Protein AF-K1SSI3-F1 (afdb_monomer_lite)

InterPro domains:
  IPR000169 Cysteine peptidase, cysteine active site [PS00139] (47-58)
  IPR038765 Papain-like cysteine peptidase superfamily [SSF54001] (28-68)

Sequence (75 aa):
MKRFTLLAAAGLFSMSLSAQEAKEEPKEEGFVFTTVKELPITSIKNQNRAGTCWCYSSMAFLESELLRMGISRRL

Organism: NCBI:txid408170

Secondary structure (DSSP, 8-state):
-HHHHHHHHHHHHTT--------------------S------------SSS-HHHHHHHHHHHHHHHHTTTT---

Structure (mmCIF, N/CA/C/O backbone):
data_AF-K1SSI3-F1
#
_entry.id   AF-K1SSI3-F1
#
loop_
_atom_site.group_PDB
_atom_site.id
_atom_site.type_symbol
_atom_site.label_atom_id
_atom_site.label_alt_id
_atom_site.label_comp_id
_atom_site.label_asym_id
_atom_site.label_entity_id
_atom_site.label_seq_id
_atom_site.pdbx_PDB_ins_code
_atom_site.Cartn_x
_atom_site.Cartn_y
_atom_site.Cartn_z
_atom_site.occupancy
_atom_site.B_iso_or_equiv
_atom_site.auth_seq_id
_atom_site.auth_comp_id
_atom_site.auth_asym_id
_atom_site.auth_atom_id
_atom_site.pdbx_PDB_model_num
ATOM 1 N N . MET A 1 1 ? -8.917 11.339 70.591 1.00 51.31 1 MET A N 1
ATOM 2 C CA . MET A 1 1 ? -8.393 10.221 69.768 1.00 51.31 1 MET A CA 1
ATOM 3 C C . MET A 1 1 ? -9.442 9.556 68.866 1.00 51.31 1 MET A C 1
ATOM 5 O O . MET A 1 1 ? -9.090 9.214 67.751 1.00 51.31 1 MET A O 1
ATOM 9 N N . LYS A 1 2 ? -10.732 9.472 69.248 1.00 52.50 2 LYS A N 1
ATOM 10 C CA . LYS A 1 2 ? -11.798 8.848 68.422 1.00 52.50 2 LYS A CA 1
ATOM 11 C C . LYS A 1 2 ? -12.106 9.532 67.069 1.00 52.50 2 LYS A C 1
ATOM 13 O O . LYS A 1 2 ? -12.621 8.898 66.159 1.00 52.50 2 LYS A O 1
ATOM 18 N N . ARG A 1 3 ? -11.804 10.831 66.924 1.00 55.97 3 ARG A N 1
ATOM 19 C CA . ARG A 1 3 ? -12.026 11.580 65.668 1.00 55.97 3 ARG A CA 1
ATOM 20 C C . ARG A 1 3 ? -10.963 11.282 64.603 1.00 55.97 3 ARG A C 1
ATOM 22 O O . ARG A 1 3 ? -11.297 11.173 63.433 1.00 55.97 3 ARG A O 1
ATOM 29 N N . PHE A 1 4 ? -9.714 11.068 65.020 1.00 62.31 4 PHE A N 1
ATOM 30 C CA . PHE A 1 4 ? -8.623 10.683 64.118 1.00 62.31 4 PHE A CA 1
ATOM 31 C C . PHE A 1 4 ? -8.743 9.224 63.661 1.00 62.31 4 PHE A C 1
ATOM 33 O O . PHE A 1 4 ? -8.452 8.923 62.510 1.00 62.31 4 PHE A O 1
ATOM 40 N N . THR A 1 5 ? -9.259 8.335 64.517 1.00 64.81 5 THR A N 1
ATOM 41 C CA . THR A 1 5 ? -9.534 6.940 64.135 1.00 64.81 5 THR A CA 1
ATOM 42 C C . THR A 1 5 ? -10.659 6.828 63.100 1.00 64.81 5 THR A C 1
ATOM 44 O O . THR A 1 5 ? -10.583 5.980 62.219 1.00 64.81 5 THR A O 1
ATOM 47 N N . LEU A 1 6 ? -11.672 7.703 63.155 1.00 65.06 6 LEU A N 1
ATOM 48 C CA . LEU A 1 6 ? -12.748 7.749 62.152 1.00 65.06 6 LEU A CA 1
ATOM 49 C C . LEU A 1 6 ? -12.263 8.276 60.791 1.00 65.06 6 LEU A C 1
ATOM 51 O O . LEU A 1 6 ? -12.647 7.739 59.757 1.00 65.06 6 LEU A O 1
ATOM 55 N N . LEU A 1 7 ? -11.378 9.277 60.786 1.00 67.12 7 LEU A N 1
ATOM 56 C CA . LEU A 1 7 ? -10.760 9.802 59.561 1.00 67.12 7 LEU A CA 1
ATOM 57 C C . LEU A 1 7 ? -9.824 8.781 58.891 1.00 67.12 7 LEU A C 1
ATOM 59 O O . LEU A 1 7 ? -9.832 8.659 57.670 1.0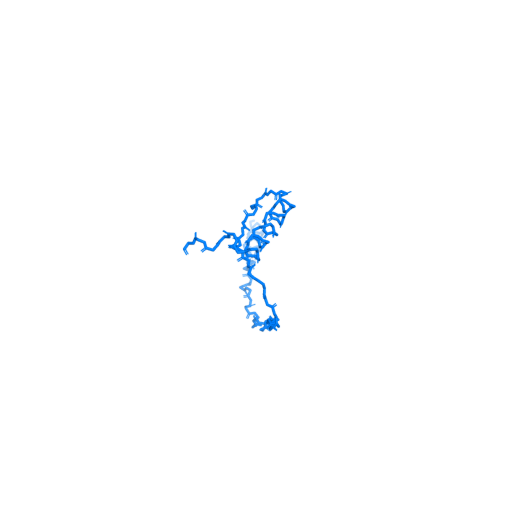0 67.12 7 LEU A O 1
ATOM 63 N N . ALA A 1 8 ? -9.074 8.002 59.676 1.00 67.88 8 ALA A N 1
ATOM 64 C CA . ALA A 1 8 ? -8.231 6.925 59.152 1.00 67.88 8 ALA A CA 1
ATOM 65 C C . ALA A 1 8 ? -9.057 5.771 58.547 1.00 67.88 8 ALA A C 1
ATOM 67 O O . ALA A 1 8 ? -8.699 5.246 57.496 1.00 67.88 8 ALA A O 1
ATOM 68 N N . ALA A 1 9 ? -10.190 5.415 59.164 1.00 65.38 9 ALA A N 1
ATOM 69 C CA . ALA A 1 9 ? -11.095 4.393 58.633 1.00 65.38 9 ALA A CA 1
ATOM 70 C C . ALA A 1 9 ? -11.772 4.828 57.318 1.00 65.38 9 ALA A C 1
ATOM 72 O O . ALA A 1 9 ? -11.914 4.017 56.407 1.00 65.38 9 ALA A O 1
ATOM 73 N N . ALA A 1 10 ? -12.128 6.110 57.185 1.00 66.69 10 ALA A N 1
ATOM 74 C CA . ALA A 1 10 ? -12.681 6.657 55.946 1.00 66.69 10 ALA A CA 1
ATOM 75 C C . ALA A 1 10 ? -11.652 6.681 54.798 1.00 66.69 10 ALA A C 1
ATOM 77 O O . ALA A 1 10 ? -12.009 6.413 53.656 1.00 66.69 10 ALA A O 1
ATOM 78 N N . GLY A 1 11 ? -10.371 6.937 55.095 1.00 64.00 11 GLY A N 1
ATOM 79 C CA . GLY A 1 11 ? -9.295 6.922 54.095 1.00 64.00 11 GLY A CA 1
ATOM 80 C C . GLY A 1 11 ? -8.975 5.531 53.532 1.00 64.00 11 GLY A C 1
ATOM 81 O O . GLY A 1 11 ? -8.583 5.418 52.373 1.00 64.00 11 GLY A O 1
ATOM 82 N N . LEU A 1 12 ? -9.186 4.471 54.320 1.00 61.56 12 LEU A N 1
ATOM 83 C CA . LEU A 1 12 ? -8.975 3.083 53.886 1.00 61.56 12 LEU A CA 1
ATOM 84 C C . LEU A 1 12 ? -10.104 2.555 52.986 1.00 61.56 12 LEU A C 1
ATOM 86 O O . LEU A 1 12 ? -9.866 1.659 52.182 1.00 61.56 12 LEU A O 1
ATOM 90 N N . PHE A 1 13 ? -11.309 3.130 53.066 1.00 59.19 13 PHE A N 1
ATOM 91 C CA . PHE A 1 13 ? -12.440 2.756 52.206 1.00 59.19 13 PHE A CA 1
ATOM 92 C C . PHE A 1 13 ? -12.342 3.355 50.788 1.00 59.19 13 PHE A C 1
ATOM 94 O O . PHE A 1 13 ? -12.976 2.871 49.854 1.00 59.19 13 PHE A O 1
ATOM 101 N N . SER A 1 14 ? -11.504 4.377 50.594 1.00 60.59 14 SER A N 1
ATOM 102 C CA . SER A 1 14 ? -11.324 5.066 49.308 1.00 60.59 14 SER A CA 1
ATOM 103 C C . SER A 1 14 ? -10.454 4.306 48.297 1.00 60.59 14 SER A C 1
ATOM 105 O O . SER A 1 14 ? -10.373 4.718 47.143 1.00 60.59 14 SER A O 1
ATOM 107 N N . MET A 1 15 ? -9.786 3.217 48.700 1.00 58.62 15 MET A N 1
ATOM 108 C CA . MET 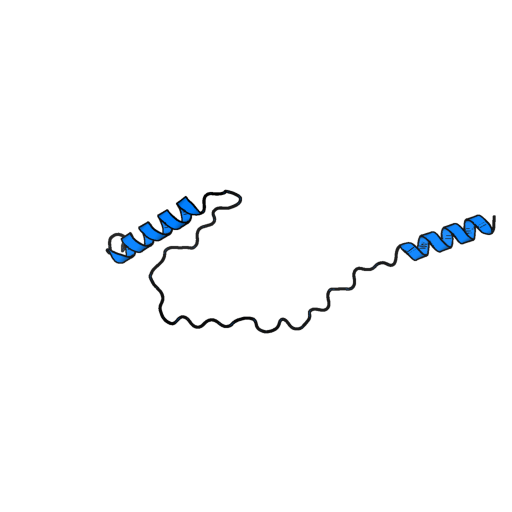A 1 15 ? -8.883 2.445 47.825 1.00 58.62 15 MET A CA 1
ATOM 109 C C . MET A 1 15 ? -9.573 1.291 47.081 1.00 58.62 15 MET A C 1
ATOM 111 O O . MET A 1 15 ? -8.920 0.530 46.374 1.00 58.62 15 MET A O 1
ATOM 115 N N . SER A 1 16 ? -10.895 1.165 47.186 1.00 60.88 16 SER A N 1
ATOM 116 C CA . SER A 1 16 ? -11.669 0.123 46.504 1.00 60.88 16 SER A CA 1
ATOM 117 C C . SER A 1 16 ? -12.293 0.625 45.200 1.00 60.88 16 SER A C 1
ATOM 119 O O . SER A 1 16 ? -13.488 0.468 44.977 1.00 60.88 16 SER A O 1
ATOM 121 N N . LEU A 1 17 ? -11.487 1.217 44.316 1.00 57.72 17 LEU A N 1
ATOM 122 C CA . LEU A 1 17 ? -11.847 1.363 42.904 1.00 57.72 17 LEU A CA 1
ATOM 123 C C . LEU A 1 17 ? -11.058 0.314 42.110 1.00 57.72 17 LEU A C 1
ATOM 125 O O . LEU A 1 17 ? -10.072 0.616 41.445 1.00 57.72 17 LEU A O 1
ATOM 129 N N . SER A 1 18 ? -11.455 -0.957 42.237 1.00 61.06 18 SER A N 1
ATOM 130 C CA . SER A 1 18 ? -11.036 -1.957 41.252 1.00 61.06 18 SER A CA 1
ATOM 131 C C . SER A 1 18 ? -11.652 -1.555 39.920 1.00 61.06 18 SER A C 1
ATOM 133 O O . SER A 1 18 ? -12.874 -1.441 39.815 1.00 61.06 18 SER A O 1
ATOM 135 N N . ALA A 1 19 ? -10.802 -1.306 38.924 1.00 53.66 19 ALA A N 1
ATOM 136 C CA . ALA A 1 19 ? -11.212 -1.271 37.533 1.00 53.66 19 ALA A CA 1
ATOM 137 C C . ALA A 1 19 ? -11.965 -2.576 37.268 1.00 53.66 19 ALA A C 1
ATOM 139 O O . ALA A 1 19 ? -11.378 -3.654 37.352 1.00 53.66 19 ALA A O 1
ATOM 140 N N . GLN A 1 20 ? -13.279 -2.480 37.071 1.00 52.44 20 GLN A N 1
ATOM 141 C CA . GLN A 1 20 ? -14.087 -3.617 36.659 1.00 52.44 20 GLN A CA 1
ATOM 142 C C . GLN A 1 20 ? -13.405 -4.199 35.426 1.00 52.44 20 GLN A C 1
ATOM 144 O O . GLN A 1 20 ? -13.159 -3.461 34.469 1.00 52.44 20 GLN A O 1
ATOM 149 N N . GLU A 1 21 ? -13.044 -5.484 35.489 1.00 56.31 21 GLU A N 1
ATOM 150 C CA . GLU A 1 21 ? -12.625 -6.237 34.313 1.00 56.31 21 GLU A CA 1
ATOM 151 C C . GLU A 1 21 ? -13.609 -5.882 33.207 1.00 56.31 21 GLU A C 1
ATOM 153 O O . GLU A 1 21 ? -14.826 -5.993 33.401 1.00 56.31 21 GLU A O 1
ATOM 158 N N . ALA A 1 22 ? -13.091 -5.326 32.109 1.00 58.84 22 ALA A N 1
ATOM 159 C CA . ALA A 1 22 ? -13.912 -5.007 30.961 1.00 58.84 22 ALA A CA 1
ATOM 160 C C . ALA A 1 22 ? -14.632 -6.304 30.610 1.00 58.84 22 ALA A C 1
ATOM 162 O O . ALA A 1 22 ? -13.989 -7.272 30.208 1.00 58.84 22 ALA A O 1
ATOM 163 N N . LYS A 1 23 ? -15.946 -6.346 30.855 1.00 52.12 23 LYS A N 1
ATOM 164 C CA . LYS A 1 23 ? -16.788 -7.418 30.349 1.00 52.12 23 LYS A CA 1
ATOM 165 C C . LYS A 1 23 ? -16.456 -7.480 28.868 1.00 52.12 23 LYS A C 1
ATOM 167 O O . LYS A 1 23 ? -16.671 -6.491 28.169 1.00 52.12 23 LYS A O 1
ATOM 172 N N . GLU A 1 24 ? -15.854 -8.580 28.426 1.00 60.00 24 GLU A N 1
ATOM 173 C CA . GLU A 1 24 ? -15.779 -8.881 27.007 1.00 60.00 24 GLU A CA 1
ATOM 174 C C . GLU A 1 24 ? -17.231 -9.020 26.560 1.00 60.00 24 GLU A C 1
ATOM 176 O O . GLU A 1 24 ? -17.850 -10.076 26.684 1.00 60.00 24 GLU A O 1
ATOM 181 N N . GLU A 1 25 ? -17.820 -7.901 26.135 1.00 64.31 25 GLU A N 1
ATOM 182 C CA . GLU A 1 25 ? -19.010 -7.946 25.313 1.00 64.31 25 GLU A CA 1
ATOM 183 C C . GLU A 1 25 ? -18.672 -8.860 24.134 1.00 64.31 25 GLU A C 1
ATOM 185 O O . GLU A 1 25 ? -17.554 -8.775 23.602 1.00 64.31 25 GLU A O 1
ATOM 190 N N . PRO A 1 26 ? -19.573 -9.788 23.766 1.00 61.88 26 PRO A N 1
ATOM 191 C CA . PRO A 1 26 ? -19.341 -10.655 22.627 1.00 61.88 26 PRO A CA 1
ATOM 192 C C . PRO A 1 26 ? -19.042 -9.737 21.450 1.00 61.88 26 PRO A C 1
ATOM 194 O O . PRO A 1 26 ? -19.888 -8.929 21.075 1.00 61.88 26 PRO A O 1
ATOM 197 N N . LYS A 1 27 ? -17.801 -9.794 20.950 1.00 65.38 27 LYS A N 1
ATOM 198 C CA . LYS A 1 27 ? -17.363 -9.011 19.798 1.00 65.38 27 LYS A CA 1
ATOM 199 C C . LYS A 1 27 ? -18.367 -9.313 18.701 1.00 65.38 27 LYS A C 1
ATOM 201 O O . LYS A 1 27 ? -18.354 -10.430 18.187 1.00 65.38 27 LYS A O 1
ATOM 206 N N . GLU A 1 28 ? -19.258 -8.367 18.409 1.00 67.06 28 GLU A N 1
ATOM 207 C CA . GLU A 1 28 ? -20.127 -8.478 17.248 1.00 67.06 28 GLU A CA 1
ATOM 208 C C . GLU A 1 28 ? -19.208 -8.814 16.079 1.00 67.06 28 GLU A C 1
ATOM 210 O O . GLU A 1 28 ? -18.194 -8.136 15.871 1.00 67.06 28 GLU A O 1
ATOM 215 N N . GLU A 1 29 ? -19.480 -9.938 15.412 1.00 69.75 29 GLU A N 1
ATOM 216 C CA . GLU A 1 29 ? -18.726 -10.343 14.237 1.00 69.75 29 GLU A CA 1
ATOM 217 C C . GLU A 1 29 ? -18.786 -9.158 13.275 1.00 69.75 29 GLU A C 1
ATOM 219 O O . GLU A 1 29 ? -19.856 -8.794 12.792 1.00 69.75 2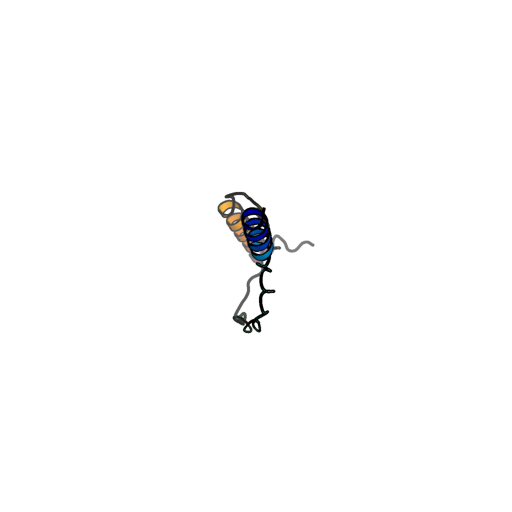9 GLU A O 1
ATOM 224 N N . GLY A 1 30 ? -17.657 -8.457 13.138 1.00 82.31 30 GLY A N 1
ATOM 225 C CA . GLY A 1 30 ? -17.606 -7.186 12.432 1.00 82.31 30 GLY A CA 1
ATOM 226 C C . GLY A 1 30 ? -17.922 -7.342 10.945 1.00 82.31 30 GLY A C 1
ATOM 227 O O . GLY A 1 30 ? -18.425 -8.354 10.465 1.00 82.31 30 GLY A O 1
ATOM 228 N N . PHE A 1 31 ? -17.587 -6.327 10.156 1.00 90.12 31 PHE A N 1
ATOM 229 C CA . PHE A 1 31 ? -17.873 -6.370 8.725 1.00 90.12 31 PHE A CA 1
ATOM 230 C C . PHE A 1 31 ? -17.120 -7.503 8.008 1.00 90.12 31 PHE A C 1
ATOM 232 O O . PHE A 1 31 ? -15.888 -7.558 8.026 1.00 90.12 31 PHE A O 1
ATOM 239 N N . VAL A 1 32 ? -17.871 -8.361 7.312 1.00 91.62 32 VAL A N 1
ATOM 240 C CA . VAL A 1 32 ? -17.333 -9.361 6.382 1.00 91.62 32 VAL A CA 1
ATOM 241 C C . VAL A 1 32 ? -17.324 -8.768 4.977 1.00 91.62 32 VAL A C 1
ATOM 243 O O . VAL A 1 32 ? -18.371 -8.563 4.362 1.00 91.62 32 VAL A O 1
ATOM 246 N N . PHE A 1 33 ? -16.131 -8.491 4.453 1.00 93.94 33 PHE A N 1
ATOM 247 C CA . PHE A 1 33 ? -15.955 -7.995 3.089 1.00 93.94 33 PHE A CA 1
ATOM 248 C C . PHE A 1 33 ? -15.683 -9.150 2.122 1.00 93.94 33 PHE A C 1
ATOM 250 O O . PHE A 1 33 ? -14.858 -10.017 2.396 1.00 93.94 33 PHE A O 1
ATOM 257 N N . THR A 1 34 ? -16.357 -9.142 0.969 1.00 95.81 34 THR A N 1
ATOM 258 C CA . THR A 1 34 ? -16.107 -10.096 -0.123 1.00 95.81 34 THR A CA 1
ATOM 259 C C . THR A 1 34 ? -15.354 -9.400 -1.250 1.00 95.81 34 THR A C 1
ATOM 261 O O . THR A 1 34 ? -15.841 -8.418 -1.814 1.00 95.81 34 THR A O 1
ATOM 264 N N . THR A 1 35 ? -14.173 -9.908 -1.600 1.00 96.00 35 THR A N 1
ATOM 265 C CA . THR A 1 35 ? -13.396 -9.396 -2.734 1.00 96.00 35 THR A CA 1
ATOM 266 C C . THR A 1 35 ? -14.092 -9.745 -4.046 1.00 96.00 35 THR A C 1
ATOM 268 O O . THR A 1 35 ? -14.239 -10.914 -4.386 1.00 96.00 35 THR A O 1
ATOM 271 N N . VAL A 1 36 ? -14.492 -8.727 -4.810 1.00 98.00 36 VAL A N 1
ATOM 272 C CA . VAL A 1 36 ? -15.047 -8.919 -6.164 1.00 98.00 36 VAL A CA 1
ATOM 273 C C . VAL A 1 36 ? -13.930 -9.050 -7.201 1.00 98.00 36 VAL A C 1
ATOM 275 O O . VAL A 1 36 ? -14.020 -9.846 -8.133 1.00 98.00 36 VAL A O 1
ATOM 278 N N . LYS A 1 37 ? -12.868 -8.255 -7.053 1.00 95.44 37 LYS A N 1
ATOM 279 C CA . LYS A 1 37 ? -11.692 -8.254 -7.924 1.00 95.44 37 LYS A CA 1
ATOM 280 C C . LYS A 1 37 ? -10.508 -7.661 -7.173 1.00 95.44 37 LYS A C 1
ATOM 282 O O . LYS A 1 37 ? -10.653 -6.625 -6.532 1.00 95.44 37 LYS A O 1
ATOM 287 N N . GLU A 1 38 ? -9.344 -8.278 -7.316 1.00 95.06 38 GLU A N 1
ATOM 288 C CA . GLU A 1 38 ? -8.073 -7.785 -6.782 1.00 95.06 38 GLU A CA 1
ATOM 289 C C . GLU A 1 38 ? -7.027 -7.639 -7.894 1.00 95.06 38 GLU A C 1
ATOM 291 O O . GLU A 1 38 ? -7.142 -8.248 -8.962 1.00 95.06 38 GLU A O 1
ATOM 296 N N . LEU A 1 39 ? -6.033 -6.780 -7.664 1.00 94.56 39 LEU A N 1
ATOM 297 C CA . LEU A 1 39 ? -4.905 -6.556 -8.568 1.00 94.56 39 LEU A CA 1
ATOM 298 C C . LEU A 1 39 ? -3.601 -6.973 -7.878 1.00 94.56 39 LEU A C 1
ATOM 300 O O . LEU A 1 39 ? -3.513 -6.861 -6.654 1.00 94.56 39 LEU A O 1
ATOM 304 N N . PRO A 1 40 ? -2.577 -7.411 -8.636 1.00 94.56 40 PRO A N 1
ATOM 305 C CA . PRO A 1 40 ? -1.280 -7.732 -8.062 1.00 94.56 40 PRO A CA 1
ATOM 306 C C . PRO A 1 40 ? -0.664 -6.506 -7.391 1.00 94.56 40 PRO A C 1
ATOM 308 O O . PRO A 1 40 ? -0.473 -5.471 -8.027 1.00 94.56 40 PRO A O 1
ATOM 311 N N . ILE A 1 41 ? -0.324 -6.661 -6.119 1.00 95.62 41 ILE A N 1
ATOM 312 C CA . ILE A 1 41 ? 0.403 -5.676 -5.325 1.00 95.62 41 ILE A CA 1
ATOM 313 C C . ILE A 1 41 ? 1.641 -6.333 -4.724 1.00 95.62 41 ILE A C 1
ATOM 315 O O . ILE A 1 41 ? 1.730 -7.558 -4.613 1.00 95.62 41 ILE A O 1
ATOM 319 N N . THR A 1 42 ? 2.606 -5.519 -4.320 1.00 94.81 42 THR A N 1
ATOM 320 C CA . THR A 1 42 ? 3.730 -5.987 -3.510 1.00 94.81 42 THR A CA 1
ATOM 321 C C . THR A 1 42 ? 3.347 -6.078 -2.033 1.00 94.81 42 THR A C 1
ATOM 323 O O . THR A 1 42 ? 2.230 -5.759 -1.626 1.00 94.81 42 THR A O 1
ATOM 326 N N . SER A 1 43 ? 4.289 -6.532 -1.205 1.00 96.38 43 SER A N 1
ATOM 327 C CA . SER A 1 43 ? 4.105 -6.617 0.243 1.00 96.38 43 SER A CA 1
ATOM 328 C C . SER A 1 43 ? 3.698 -5.284 0.880 1.00 96.38 43 SER A C 1
ATOM 330 O O . SER A 1 43 ? 4.138 -4.208 0.464 1.00 96.38 43 SER A O 1
ATOM 332 N N . ILE A 1 44 ? 2.917 -5.369 1.959 1.00 95.69 44 ILE A N 1
ATOM 333 C CA . ILE A 1 44 ? 2.529 -4.214 2.771 1.00 95.69 44 ILE A CA 1
ATOM 334 C C . ILE A 1 44 ? 3.781 -3.605 3.409 1.00 95.69 44 ILE A C 1
ATOM 336 O O . ILE A 1 44 ? 4.583 -4.298 4.037 1.00 95.69 44 ILE A O 1
ATOM 340 N N . LYS A 1 45 ? 3.945 -2.293 3.242 1.00 95.56 45 LYS A N 1
ATOM 341 C CA . LYS A 1 45 ? 5.078 -1.526 3.769 1.00 95.56 45 LYS A CA 1
ATOM 342 C C . LYS A 1 45 ? 4.651 -0.715 5.000 1.00 95.56 45 LYS A C 1
ATOM 344 O O . LYS A 1 45 ? 3.497 -0.311 5.102 1.00 95.56 45 LYS A O 1
ATOM 349 N N . ASN A 1 46 ? 5.585 -0.447 5.917 1.00 96.69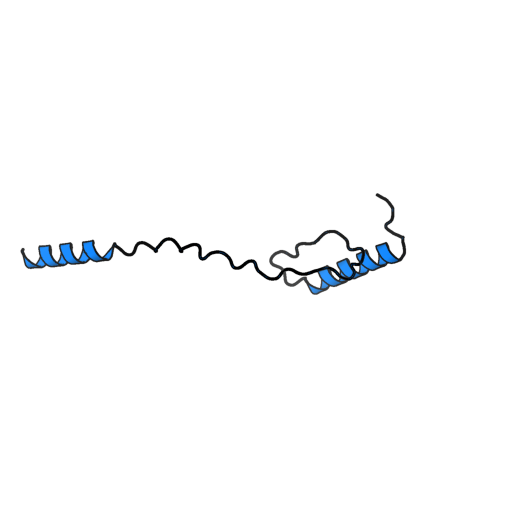 46 ASN A N 1
ATOM 350 C CA . ASN A 1 46 ? 5.329 0.309 7.150 1.00 96.69 46 ASN A CA 1
ATOM 351 C C . ASN A 1 46 ? 6.093 1.643 7.153 1.00 96.69 46 ASN A C 1
ATOM 353 O O . ASN A 1 46 ? 7.315 1.654 7.266 1.00 96.69 46 ASN A O 1
ATOM 357 N N . GLN A 1 47 ? 5.369 2.764 7.081 1.00 93.69 47 GLN A N 1
ATOM 358 C CA . GLN A 1 47 ? 5.950 4.115 7.145 1.00 93.69 47 GLN A CA 1
ATOM 359 C C . GLN A 1 47 ? 6.404 4.541 8.556 1.00 93.69 47 GLN A C 1
ATOM 361 O O . GLN A 1 47 ? 7.044 5.580 8.714 1.00 93.69 47 GLN A O 1
ATOM 366 N N . ASN A 1 48 ? 6.083 3.748 9.581 1.00 96.81 48 ASN A N 1
ATOM 367 C CA . ASN A 1 48 ? 6.353 4.019 10.990 1.00 96.81 48 ASN A CA 1
ATOM 368 C C . ASN A 1 48 ? 5.819 5.405 11.423 1.00 96.81 48 ASN A C 1
ATOM 370 O O . ASN A 1 48 ? 4.767 5.851 10.968 1.00 96.81 48 ASN A O 1
ATOM 374 N N . ARG A 1 49 ? 6.516 6.105 12.324 1.00 95.06 49 ARG A N 1
ATOM 375 C CA . ARG A 1 49 ? 6.129 7.426 12.840 1.00 95.06 49 ARG A CA 1
ATOM 376 C C . ARG A 1 49 ? 6.645 8.555 11.943 1.00 95.06 49 ARG A C 1
ATOM 378 O O . ARG A 1 49 ? 7.339 9.451 12.413 1.00 95.06 49 ARG A O 1
ATOM 385 N N . ALA A 1 50 ? 6.341 8.486 10.650 1.00 96.31 50 ALA A N 1
ATOM 386 C CA . ALA A 1 50 ? 6.734 9.495 9.671 1.00 96.31 50 ALA A CA 1
ATOM 387 C C . ALA A 1 50 ? 5.568 9.872 8.747 1.00 96.31 50 ALA A C 1
ATOM 389 O O . ALA A 1 50 ? 4.744 9.034 8.376 1.00 96.31 50 ALA A O 1
ATOM 390 N N . GLY A 1 51 ? 5.522 11.142 8.338 1.00 97.12 51 GLY A N 1
ATOM 391 C CA . GLY A 1 51 ? 4.540 11.686 7.391 1.00 97.12 51 GLY A CA 1
ATOM 392 C C . GLY A 1 51 ? 4.876 11.382 5.927 1.00 97.12 51 GLY A C 1
ATOM 393 O O . GLY A 1 51 ? 4.819 12.272 5.084 1.00 97.12 51 GLY A O 1
ATOM 394 N N . THR A 1 52 ? 5.288 10.151 5.622 1.00 97.81 52 THR A N 1
ATOM 395 C CA . THR A 1 52 ? 5.826 9.742 4.311 1.00 97.81 52 THR A CA 1
ATOM 396 C C . THR A 1 52 ? 4.856 8.889 3.486 1.00 97.81 52 THR A C 1
ATOM 398 O O . THR A 1 52 ? 5.264 8.271 2.503 1.00 97.81 52 THR A O 1
ATOM 401 N N . CYS A 1 53 ? 3.561 8.877 3.828 1.00 97.06 53 CYS A N 1
ATOM 402 C CA . CYS A 1 53 ? 2.533 8.105 3.114 1.00 97.06 53 CYS A CA 1
ATOM 403 C C . CYS A 1 53 ? 2.470 8.423 1.612 1.00 97.06 53 CYS A C 1
ATOM 405 O O . CYS A 1 53 ? 2.260 7.522 0.803 1.00 97.06 53 CYS A O 1
ATOM 407 N N . TRP A 1 54 ? 2.708 9.678 1.224 1.00 97.56 54 TRP A N 1
ATOM 408 C CA . TRP A 1 54 ? 2.765 10.116 -0.174 1.00 97.56 54 TRP A CA 1
ATOM 409 C C . TRP A 1 54 ? 3.850 9.372 -0.964 1.00 97.56 54 TRP A C 1
ATOM 411 O O . TRP A 1 54 ? 3.627 8.970 -2.103 1.00 97.56 54 TRP A O 1
ATOM 421 N N . CYS A 1 55 ? 5.003 9.119 -0.344 1.00 97.38 55 CYS A N 1
ATOM 422 C CA . CYS A 1 55 ? 6.100 8.388 -0.967 1.00 97.38 55 CYS A CA 1
ATOM 423 C C . CYS A 1 55 ? 5.809 6.881 -0.995 1.00 97.38 55 CYS A C 1
ATOM 425 O O . CYS A 1 55 ? 5.954 6.250 -2.037 1.00 97.38 55 CYS A O 1
ATOM 427 N N . TYR A 1 56 ? 5.319 6.313 0.113 1.00 97.94 56 TYR A N 1
ATOM 428 C CA . TYR A 1 56 ? 4.981 4.887 0.206 1.00 97.94 56 TYR A CA 1
ATOM 429 C C . TYR A 1 56 ? 3.861 4.481 -0.763 1.00 97.94 56 TYR A C 1
ATOM 431 O O . TYR A 1 56 ? 3.982 3.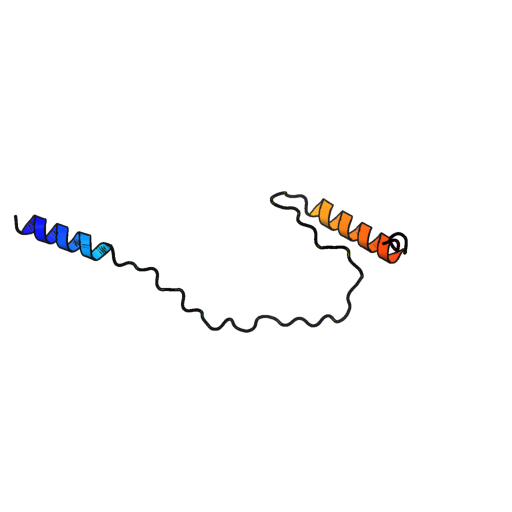466 -1.444 1.00 97.94 56 TYR A O 1
ATOM 439 N N . SER A 1 57 ? 2.802 5.288 -0.870 1.00 97.12 57 SER A N 1
ATOM 440 C CA . SER A 1 57 ? 1.707 5.053 -1.822 1.00 97.12 57 SER A CA 1
ATOM 441 C C . SER A 1 57 ? 2.165 5.195 -3.275 1.00 97.12 57 SER A C 1
ATOM 443 O O . SER A 1 57 ? 1.834 4.342 -4.096 1.00 97.12 57 SER A O 1
ATOM 445 N N . SER A 1 58 ? 2.988 6.204 -3.586 1.00 98.00 58 SER A N 1
ATOM 446 C CA . SER A 1 58 ? 3.549 6.383 -4.934 1.00 98.00 58 SER A CA 1
ATOM 447 C C . SER A 1 58 ? 4.459 5.218 -5.335 1.00 98.00 58 SER A C 1
ATOM 449 O O . SER A 1 58 ? 4.359 4.718 -6.453 1.00 98.00 58 SER A O 1
ATOM 451 N N . MET A 1 59 ? 5.316 4.741 -4.426 1.00 97.31 59 MET A N 1
ATOM 452 C CA . MET A 1 59 ? 6.168 3.573 -4.680 1.00 97.31 59 MET A CA 1
ATOM 453 C C . MET A 1 59 ? 5.339 2.302 -4.873 1.00 97.31 59 MET A C 1
ATOM 455 O O . MET A 1 59 ? 5.557 1.591 -5.848 1.00 97.31 59 MET A O 1
ATOM 459 N N . ALA A 1 60 ? 4.344 2.047 -4.018 1.00 96.81 60 ALA A N 1
ATOM 460 C CA . ALA A 1 60 ? 3.462 0.886 -4.157 1.00 96.81 60 ALA A CA 1
ATOM 461 C C . ALA A 1 60 ? 2.699 0.885 -5.495 1.00 96.81 60 ALA A C 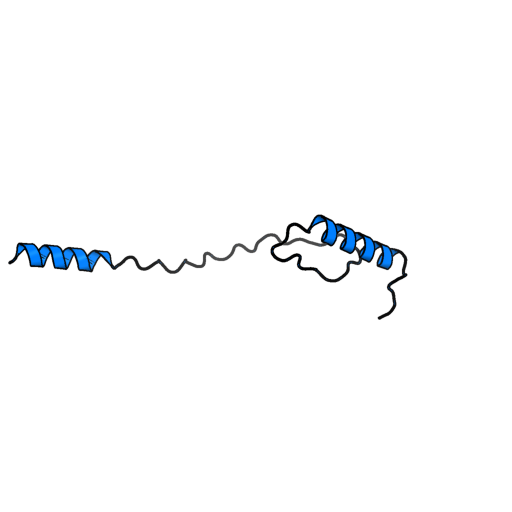1
ATOM 463 O O . ALA A 1 60 ? 2.539 -0.165 -6.123 1.00 96.81 60 ALA A O 1
ATOM 464 N N . PHE A 1 61 ? 2.268 2.060 -5.966 1.00 97.00 61 PHE A N 1
ATOM 465 C CA . PHE A 1 61 ? 1.660 2.210 -7.287 1.00 97.00 61 PHE A CA 1
ATOM 466 C C . PHE A 1 61 ? 2.638 1.835 -8.408 1.00 97.00 61 PHE A C 1
ATOM 468 O O . PHE A 1 61 ? 2.308 1.008 -9.256 1.00 97.00 61 PHE A O 1
ATOM 475 N N . LEU A 1 62 ? 3.856 2.383 -8.390 1.00 97.00 62 LEU A N 1
ATOM 476 C CA . LEU A 1 62 ? 4.871 2.081 -9.404 1.00 97.00 62 LEU A CA 1
ATOM 477 C C . LEU A 1 62 ? 5.270 0.602 -9.400 1.00 97.00 62 LEU A C 1
ATOM 479 O O . LEU A 1 62 ? 5.386 -0.005 -10.460 1.00 97.00 62 LEU A O 1
ATOM 483 N N . GLU A 1 63 ? 5.435 -0.000 -8.225 1.00 96.44 63 GLU A N 1
ATOM 484 C CA . GLU A 1 63 ? 5.705 -1.433 -8.088 1.00 96.44 63 GLU A CA 1
ATOM 485 C C . GLU A 1 63 ? 4.579 -2.281 -8.706 1.00 96.44 63 GLU A C 1
ATOM 487 O O . GLU A 1 63 ? 4.849 -3.251 -9.417 1.00 96.44 63 GLU A O 1
ATOM 492 N N . SER A 1 64 ? 3.322 -1.881 -8.504 1.00 95.94 64 SER A N 1
ATOM 493 C CA . SER A 1 64 ? 2.159 -2.541 -9.112 1.00 95.94 64 SER A CA 1
ATOM 494 C C . SER A 1 64 ? 2.146 -2.381 -10.637 1.00 95.94 64 SER A C 1
ATOM 496 O O . SER A 1 64 ? 1.851 -3.333 -11.360 1.00 95.94 64 SER A O 1
ATOM 498 N N . GLU A 1 65 ? 2.555 -1.222 -11.157 1.00 96.62 65 GLU A N 1
ATOM 499 C CA . GLU A 1 65 ? 2.706 -1.005 -12.600 1.00 96.62 65 GLU A CA 1
ATOM 500 C C . GLU A 1 65 ? 3.845 -1.838 -13.201 1.00 96.62 65 GLU A C 1
ATOM 502 O O . GLU A 1 65 ? 3.690 -2.404 -14.284 1.00 96.62 65 GLU A O 1
ATOM 507 N N . LEU A 1 66 ? 4.961 -2.010 -12.489 1.00 95.38 66 LEU A N 1
ATOM 508 C CA . LEU A 1 66 ? 6.043 -2.905 -12.914 1.00 95.38 66 LEU A CA 1
ATOM 509 C C . LEU A 1 66 ? 5.586 -4.370 -12.973 1.00 95.38 66 LEU A C 1
ATOM 511 O O . LEU A 1 66 ? 5.982 -5.104 -13.887 1.00 95.38 66 LEU A O 1
ATOM 515 N N . LEU A 1 67 ? 4.731 -4.797 -12.036 1.00 94.25 67 LEU A N 1
ATOM 516 C CA . LEU A 1 67 ? 4.075 -6.108 -12.081 1.00 94.25 67 LEU A CA 1
ATOM 517 C C . LEU A 1 67 ? 3.120 -6.207 -13.277 1.00 94.25 67 LEU A C 1
ATOM 519 O O . LEU A 1 67 ? 3.168 -7.197 -14.014 1.00 94.25 67 LEU A O 1
ATOM 523 N N . ARG A 1 68 ? 2.314 -5.167 -13.526 1.00 94.50 68 ARG A N 1
ATOM 524 C CA . ARG A 1 68 ? 1.389 -5.086 -14.669 1.00 94.50 68 ARG A CA 1
ATOM 525 C C . ARG A 1 68 ? 2.120 -5.175 -16.010 1.00 94.50 68 ARG A C 1
ATOM 527 O O . ARG A 1 68 ? 1.646 -5.854 -16.917 1.00 94.50 68 ARG A O 1
ATOM 534 N N . MET A 1 69 ? 3.278 -4.527 -16.131 1.00 95.44 69 MET A N 1
ATOM 535 C CA . MET A 1 69 ? 4.126 -4.543 -17.331 1.00 95.44 69 MET A CA 1
ATOM 536 C C . MET A 1 69 ? 4.951 -5.831 -17.480 1.00 95.44 69 MET A C 1
ATOM 538 O O . MET A 1 69 ? 5.580 -6.035 -18.513 1.00 95.44 69 MET A O 1
ATOM 542 N N . GLY A 1 70 ? 4.965 -6.709 -16.470 1.00 87.31 70 GLY A N 1
ATOM 543 C CA . GLY A 1 70 ? 5.710 -7.969 -16.500 1.00 87.31 70 GLY A CA 1
ATOM 544 C C . GLY A 1 70 ? 7.221 -7.830 -16.289 1.00 87.31 70 GLY A C 1
ATOM 545 O O . GLY A 1 70 ? 7.941 -8.810 -16.464 1.00 87.31 70 GLY A O 1
ATOM 546 N N . ILE A 1 71 ? 7.701 -6.652 -15.879 1.00 81.00 71 ILE A N 1
ATOM 547 C CA . ILE A 1 71 ? 9.129 -6.367 -15.668 1.00 81.00 71 ILE A CA 1
ATOM 548 C C . ILE A 1 71 ? 9.648 -7.079 -14.409 1.00 81.00 71 ILE A C 1
ATOM 550 O O . ILE A 1 71 ? 10.775 -7.564 -14.389 1.00 81.00 71 ILE A O 1
ATOM 554 N N . SER A 1 72 ? 8.811 -7.207 -13.375 1.00 64.56 72 SER A N 1
ATOM 555 C CA . SER A 1 72 ? 9.201 -7.771 -12.071 1.00 64.56 72 SER A CA 1
ATOM 556 C C . SER A 1 72 ? 8.936 -9.285 -11.924 1.00 64.56 72 SER A C 1
ATOM 558 O O . SER A 1 72 ? 8.777 -9.793 -10.820 1.00 64.56 72 SER A O 1
ATOM 560 N N . ARG A 1 73 ? 8.872 -10.053 -13.024 1.00 61.03 73 ARG A N 1
ATOM 561 C CA . ARG A 1 73 ? 8.580 -11.510 -13.001 1.00 61.03 73 ARG A CA 1
ATOM 562 C C . ARG A 1 73 ? 9.781 -12.407 -12.644 1.00 61.03 73 ARG A C 1
ATOM 564 O O . ARG A 1 73 ? 9.821 -13.560 -13.061 1.00 61.03 73 ARG A O 1
ATOM 571 N N . ARG A 1 74 ? 10.778 -11.900 -11.916 1.00 53.50 74 ARG A N 1
ATOM 572 C CA . ARG A 1 74 ? 12.007 -12.651 -11.614 1.00 53.50 74 ARG A CA 1
ATOM 573 C C . ARG A 1 74 ? 12.268 -12.728 -10.111 1.00 53.50 74 ARG A C 1
ATOM 575 O O . ARG A 1 74 ? 13.098 -11.984 -9.601 1.00 53.50 74 ARG A O 1
ATOM 582 N N . LEU A 1 75 ? 11.561 -13.643 -9.451 1.00 45.78 75 LEU A N 1
ATOM 583 C CA . LEU A 1 75 ? 11.982 -14.344 -8.235 1.00 45.78 75 LEU A CA 1
ATOM 584 C C . LEU A 1 75 ? 11.522 -15.798 -8.350 1.00 45.78 75 LEU A C 1
ATOM 586 O O . LEU A 1 75 ? 10.348 -15.992 -8.739 1.00 45.78 75 LEU A O 1
#

Foldseek 3Di:
DVVVVVVVVVVVVVPPPDPPDPPPDPPPPDDDDDDPDDADWDDDDDPDPDPCVVVVVVVRVVRSVCVVVVVPVDD

pLDDT: mean 79.71, std 17.83, range [45.78, 98.0]

Radius of gyration: 29.04 Å; chains: 1; bounding box: 32×26×87 Å